Protein AF-A0A256FVV1-F1 (afdb_monomer_lite)

Secondary structure (DSSP, 8-state):
-PPPHHHHHHHHHHHHHHHHHHHHTTS-EES-HHHHTTT----HHHHHHHHHHHHHHHHTTSEEE-TTSEEEE-HHHHHHHTSEETTEEEEEHHHHHHHHHHHHTTTT--HHHHHHHHHHHHHHHHHHHTT-

Radius of gyration: 13.9 Å; chains: 1; bounding box: 30×37×35 Å

Structure (mmCIF, N/CA/C/O backbone):
data_AF-A0A256FVV1-F1
#
_entry.id   AF-A0A256FVV1-F1
#
loop_
_atom_site.group_PDB
_atom_site.id
_atom_site.type_symbol
_atom_site.label_atom_id
_atom_site.label_alt_id
_atom_site.label_comp_id
_atom_site.label_asym_id
_atom_site.label_entity_id
_atom_site.label_seq_id
_atom_site.pdbx_PDB_ins_code
_atom_site.Cartn_x
_atom_site.Cartn_y
_atom_site.Cartn_z
_atom_site.occupancy
_atom_site.B_iso_or_equiv
_atom_site.auth_seq_id
_atom_site.auth_comp_id
_atom_site.auth_asym_id
_atom_site.auth_atom_id
_atom_site.pdbx_PDB_model_num
ATOM 1 N N . MET A 1 1 ? 17.029 12.965 13.359 1.00 49.19 1 MET A N 1
ATOM 2 C CA . MET A 1 1 ? 17.838 12.275 12.329 1.00 49.19 1 MET A CA 1
ATOM 3 C C . MET A 1 1 ? 16.994 12.185 11.069 1.00 49.19 1 MET A C 1
ATOM 5 O O . MET A 1 1 ? 15.791 12.013 11.212 1.00 49.19 1 MET A O 1
ATOM 9 N N . LYS A 1 2 ? 17.574 12.373 9.876 1.00 69.62 2 LYS A N 1
ATOM 10 C CA . LYS A 1 2 ? 16.847 12.127 8.619 1.00 69.62 2 LYS A CA 1
ATOM 11 C C . LYS A 1 2 ? 16.655 10.616 8.457 1.00 69.62 2 LYS A C 1
ATOM 13 O O . LYS A 1 2 ? 17.565 9.863 8.798 1.00 69.62 2 LYS A O 1
ATOM 18 N N . GLU A 1 3 ? 15.475 10.193 8.018 1.00 74.44 3 GLU A N 1
ATOM 19 C CA . GLU A 1 3 ? 15.190 8.780 7.752 1.00 74.44 3 GLU A CA 1
ATOM 20 C C . GLU A 1 3 ? 16.063 8.280 6.582 1.00 74.44 3 GLU A C 1
ATOM 22 O O . GLU A 1 3 ? 16.292 9.053 5.647 1.00 74.44 3 GLU A O 1
ATOM 27 N N . PRO A 1 4 ? 16.598 7.044 6.626 1.00 83.12 4 PRO A N 1
ATOM 28 C CA . PRO A 1 4 ? 17.358 6.487 5.511 1.00 83.12 4 PRO A CA 1
ATOM 29 C C . PRO A 1 4 ? 16.527 6.430 4.222 1.00 83.12 4 PRO A C 1
ATOM 31 O O . PRO A 1 4 ? 15.352 6.068 4.255 1.00 83.12 4 PRO A O 1
ATOM 34 N N . GLN A 1 5 ? 17.148 6.757 3.088 1.00 78.25 5 GLN A N 1
ATOM 35 C CA . GLN A 1 5 ? 16.472 6.887 1.792 1.00 78.25 5 GLN A CA 1
ATOM 36 C C . GLN A 1 5 ? 15.741 5.601 1.365 1.00 78.25 5 GLN A C 1
ATOM 38 O O . GLN A 1 5 ? 14.578 5.654 0.980 1.00 78.25 5 GLN A O 1
ATOM 43 N N . ASN A 1 6 ? 16.364 4.439 1.563 1.00 78.88 6 ASN A N 1
ATOM 44 C CA . ASN A 1 6 ? 15.770 3.134 1.263 1.00 78.88 6 ASN A CA 1
ATOM 45 C C . ASN A 1 6 ? 14.480 2.849 2.060 1.00 78.88 6 ASN A C 1
ATOM 47 O O . ASN A 1 6 ? 13.586 2.155 1.584 1.00 78.88 6 ASN A O 1
ATOM 51 N N . ILE A 1 7 ? 14.361 3.386 3.279 1.00 78.94 7 ILE A N 1
ATOM 52 C CA . ILE A 1 7 ? 13.141 3.260 4.088 1.00 78.94 7 ILE A CA 1
ATOM 53 C C . ILE A 1 7 ? 12.032 4.155 3.530 1.00 78.94 7 ILE A C 1
ATOM 55 O O . ILE A 1 7 ? 10.868 3.755 3.522 1.00 78.94 7 ILE A O 1
ATOM 59 N N . VAL A 1 8 ? 12.385 5.348 3.047 1.00 78.31 8 VAL A N 1
ATOM 60 C CA . VAL A 1 8 ? 11.437 6.267 2.404 1.00 78.31 8 VAL A CA 1
ATOM 61 C C . VAL A 1 8 ? 10.898 5.658 1.110 1.00 78.31 8 VAL A C 1
ATOM 63 O O . VAL A 1 8 ? 9.687 5.662 0.898 1.00 78.31 8 VAL A O 1
ATOM 66 N N . GLU A 1 9 ? 11.768 5.085 0.282 1.00 81.88 9 GLU A N 1
ATOM 67 C CA . GLU A 1 9 ? 11.405 4.415 -0.974 1.00 81.88 9 GLU A CA 1
ATOM 68 C C . GLU A 1 9 ? 10.505 3.203 -0.726 1.00 81.88 9 GLU A C 1
ATOM 70 O O . GLU A 1 9 ? 9.442 3.090 -1.332 1.00 81.88 9 GLU A O 1
ATOM 75 N N . PHE A 1 10 ? 10.845 2.355 0.248 1.00 85.62 10 PHE A N 1
ATOM 76 C CA . PHE A 1 10 ? 9.992 1.235 0.642 1.00 85.62 10 PHE A CA 1
ATOM 77 C C . PHE A 1 10 ? 8.599 1.692 1.102 1.00 85.62 10 PHE A C 1
ATOM 79 O O . PHE A 1 10 ? 7.584 1.170 0.646 1.00 85.62 10 PHE A O 1
ATOM 86 N N . LYS A 1 11 ? 8.517 2.702 1.976 1.00 82.38 11 LYS A N 1
ATOM 87 C CA . LYS A 1 11 ? 7.229 3.254 2.429 1.00 82.38 11 LYS A CA 1
ATOM 88 C C . LYS A 1 11 ? 6.414 3.832 1.272 1.00 82.38 11 LYS A C 1
ATOM 90 O O . LYS A 1 11 ? 5.205 3.632 1.211 1.00 82.38 11 LYS A O 1
ATOM 95 N N . THR A 1 12 ? 7.084 4.522 0.356 1.00 81.88 12 THR A N 1
ATOM 96 C CA . THR A 1 12 ? 6.490 5.076 -0.868 1.00 81.88 12 THR A CA 1
ATOM 97 C C . THR A 1 12 ? 5.884 3.952 -1.712 1.00 81.88 12 THR A C 1
ATOM 99 O O . THR A 1 12 ? 4.717 4.029 -2.097 1.00 81.88 12 THR A O 1
ATOM 102 N N . MET A 1 13 ? 6.634 2.865 -1.909 1.00 87.88 13 MET A N 1
ATOM 103 C CA . MET A 1 13 ? 6.200 1.674 -2.638 1.00 87.88 13 MET A CA 1
ATOM 104 C C . MET A 1 13 ? 4.970 1.019 -1.991 1.00 87.88 13 MET A C 1
ATOM 106 O O . MET A 1 13 ? 3.975 0.763 -2.668 1.00 87.88 13 MET A O 1
ATOM 110 N N . VAL A 1 14 ? 4.985 0.826 -0.666 1.00 89.81 14 VAL A N 1
ATOM 111 C CA . VAL A 1 14 ? 3.830 0.284 0.070 1.00 89.81 14 VAL A CA 1
ATOM 112 C C . VAL A 1 14 ? 2.604 1.181 -0.095 1.00 89.81 14 VAL A C 1
ATOM 114 O O . VAL A 1 14 ? 1.510 0.680 -0.345 1.00 89.81 14 VAL A O 1
ATOM 117 N N . GLY A 1 15 ? 2.774 2.500 0.034 1.00 86.38 15 GLY A N 1
ATOM 118 C CA . GLY A 1 15 ? 1.679 3.454 -0.114 1.00 86.38 15 GLY A CA 1
ATOM 119 C C . GLY A 1 15 ? 1.031 3.392 -1.497 1.00 86.38 15 GLY A C 1
ATOM 120 O O . GLY A 1 15 ? -0.195 3.400 -1.585 1.00 86.38 15 GLY A O 1
ATOM 121 N N . ARG A 1 16 ? 1.836 3.264 -2.563 1.00 87.31 16 ARG A N 1
ATOM 122 C CA . ARG A 1 16 ? 1.338 3.142 -3.941 1.00 87.31 16 ARG A CA 1
ATOM 123 C C . ARG A 1 16 ? 0.573 1.829 -4.132 1.00 87.31 16 ARG A C 1
ATOM 125 O O . ARG A 1 16 ? -0.567 1.861 -4.586 1.00 87.31 16 ARG A O 1
ATOM 132 N N . ILE A 1 17 ? 1.146 0.701 -3.699 1.00 91.44 17 ILE A N 1
ATOM 133 C CA . ILE A 1 17 ? 0.510 -0.623 -3.811 1.00 91.44 17 ILE A CA 1
ATOM 134 C C . ILE A 1 17 ? -0.815 -0.672 -3.042 1.00 91.44 17 ILE A C 1
ATOM 136 O O . ILE A 1 17 ? -1.847 -1.025 -3.609 1.00 91.44 17 ILE A O 1
ATOM 140 N N . LEU A 1 18 ? -0.812 -0.294 -1.760 1.00 92.12 18 LEU A N 1
ATOM 141 C CA . LEU A 1 18 ? -2.019 -0.350 -0.932 1.00 92.12 18 LEU A CA 1
ATOM 142 C C . LEU A 1 18 ? -3.066 0.678 -1.366 1.00 92.12 18 LEU A C 1
ATOM 144 O O . LEU A 1 18 ? -4.251 0.372 -1.314 1.00 92.12 18 LEU A O 1
ATOM 148 N N . GLY A 1 19 ? -2.650 1.868 -1.810 1.00 90.19 19 GLY A N 1
ATOM 149 C CA . GLY A 1 19 ? -3.558 2.883 -2.344 1.00 90.19 19 GLY A CA 1
ATOM 150 C C . GLY A 1 19 ? -4.274 2.416 -3.613 1.00 90.19 19 GLY A C 1
ATOM 151 O O . GLY A 1 19 ? -5.482 2.608 -3.728 1.00 90.19 19 GLY A O 1
ATOM 152 N N . GLN A 1 20 ? -3.557 1.756 -4.529 1.00 91.44 20 GLN A N 1
ATOM 153 C CA . GLN A 1 20 ? -4.143 1.198 -5.752 1.00 91.44 20 GLN A CA 1
ATOM 154 C C . GLN A 1 20 ? -5.063 0.008 -5.456 1.00 91.44 20 GLN A C 1
ATOM 156 O O . GLN A 1 20 ? -6.183 -0.056 -5.957 1.00 91.44 20 GLN A O 1
ATOM 161 N N . LEU A 1 21 ? -4.636 -0.920 -4.595 1.00 93.38 21 LEU A N 1
ATOM 162 C CA . LEU A 1 21 ? -5.485 -2.049 -4.209 1.00 93.38 21 LEU A CA 1
ATOM 163 C C . LEU A 1 21 ? -6.726 -1.592 -3.435 1.00 93.38 21 LEU A C 1
ATOM 165 O O . LEU A 1 21 ? -7.779 -2.203 -3.568 1.00 93.38 21 LEU A O 1
ATOM 169 N N . TYR A 1 22 ? -6.631 -0.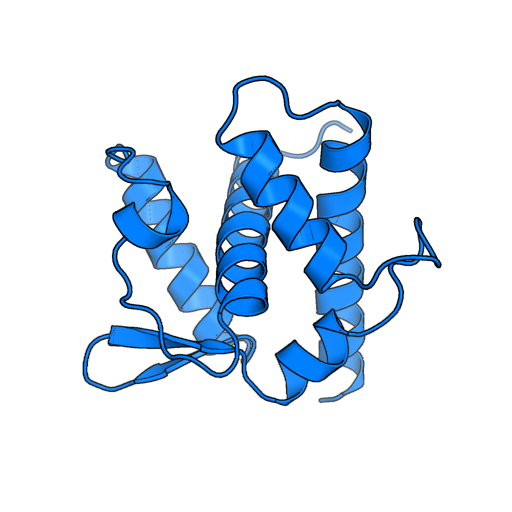508 -2.660 1.00 93.56 22 TYR A N 1
ATOM 170 C CA . TYR A 1 22 ? -7.778 0.093 -1.983 1.00 93.56 22 TYR A CA 1
ATOM 171 C C . TYR A 1 22 ? -8.819 0.630 -2.968 1.00 93.56 22 TYR A C 1
ATOM 173 O O . TYR A 1 22 ? -10.009 0.421 -2.746 1.00 93.56 22 TYR A O 1
ATOM 181 N N . SER A 1 23 ? -8.400 1.301 -4.047 1.00 91.75 23 SER A N 1
ATOM 182 C CA . SER A 1 23 ? -9.349 1.874 -5.010 1.00 91.75 23 SER A CA 1
ATOM 183 C C . SER A 1 23 ? -10.078 0.844 -5.857 1.00 91.75 23 SER A C 1
ATOM 185 O O . SER A 1 23 ? -11.191 1.117 -6.295 1.00 91.75 23 SER A O 1
ATOM 187 N N . GLU A 1 24 ? -9.464 -0.316 -6.083 1.00 91.12 24 GLU A N 1
ATOM 188 C CA . GLU A 1 24 ? -10.065 -1.387 -6.881 1.00 91.12 24 GLU A CA 1
ATOM 189 C C . GLU A 1 24 ? -10.739 -2.458 -6.018 1.00 91.12 24 GLU A C 1
ATOM 191 O O . GLU A 1 24 ? -11.473 -3.285 -6.549 1.00 91.12 24 GLU A O 1
ATOM 196 N N . HIS A 1 25 ? -10.529 -2.475 -4.695 1.00 88.81 25 HIS A N 1
ATOM 197 C CA . HIS A 1 25 ? -11.100 -3.505 -3.825 1.00 88.81 25 HIS A CA 1
ATOM 198 C C . HIS A 1 25 ? -12.631 -3.616 -4.006 1.00 88.81 25 HIS A C 1
ATOM 200 O O . HIS A 1 25 ? -13.326 -2.597 -3.990 1.00 88.81 25 HIS A O 1
ATOM 206 N N . PRO A 1 26 ? -13.195 -4.835 -4.145 1.00 91.19 26 PRO A N 1
ATOM 207 C CA . PRO A 1 26 ? -12.573 -6.149 -3.946 1.00 91.19 26 PRO A CA 1
ATOM 208 C C . PRO A 1 26 ? -11.992 -6.793 -5.215 1.00 91.19 26 PRO A C 1
ATOM 210 O O . PRO A 1 26 ? -11.831 -8.008 -5.252 1.00 91.19 26 PRO A O 1
ATOM 213 N N . ILE A 1 27 ? -11.703 -6.034 -6.265 1.00 90.56 27 ILE A N 1
ATOM 214 C CA . ILE A 1 27 ? -11.192 -6.568 -7.530 1.00 90.56 27 ILE A CA 1
ATOM 215 C C . ILE A 1 27 ? -9.720 -6.982 -7.381 1.00 90.56 27 ILE A C 1
ATOM 217 O O . ILE A 1 27 ? -8.916 -6.301 -6.744 1.00 90.56 27 ILE A O 1
ATOM 221 N N . GLU A 1 28 ? -9.389 -8.126 -7.974 1.00 91.19 28 GLU A N 1
ATOM 222 C CA . GLU A 1 28 ? -8.026 -8.620 -8.148 1.00 91.19 28 GLU A CA 1
ATOM 223 C C . GLU A 1 28 ? -7.307 -7.832 -9.253 1.00 91.19 28 GLU A C 1
ATOM 225 O O . GLU A 1 28 ? -7.820 -7.687 -10.364 1.00 91.19 28 GLU A O 1
ATOM 230 N N . ILE A 1 29 ? -6.109 -7.330 -8.956 1.00 91.19 29 ILE A N 1
ATOM 231 C CA . ILE A 1 29 ? -5.295 -6.533 -9.880 1.00 91.19 29 ILE A CA 1
ATOM 232 C C . ILE A 1 29 ? -4.075 -7.338 -10.312 1.00 91.19 29 ILE A C 1
ATOM 234 O O . ILE A 1 29 ? -3.432 -7.964 -9.475 1.00 91.19 29 ILE A O 1
ATOM 238 N N . ASP A 1 30 ? -3.729 -7.317 -11.598 1.00 90.00 30 ASP A N 1
ATOM 239 C CA . ASP A 1 30 ? -2.506 -7.962 -12.083 1.00 90.00 30 ASP A CA 1
ATOM 240 C C . ASP A 1 30 ? -1.267 -7.373 -11.380 1.00 90.00 30 ASP A C 1
ATOM 242 O O . ASP A 1 30 ? -1.171 -6.156 -11.186 1.00 90.00 30 ASP A O 1
ATOM 246 N N . ARG A 1 31 ? -0.297 -8.218 -11.011 1.00 87.12 31 ARG A N 1
ATOM 247 C CA . ARG A 1 31 ? 1.015 -7.805 -10.475 1.00 87.12 31 ARG A CA 1
ATOM 248 C C . ARG A 1 31 ? 1.911 -7.299 -11.605 1.00 87.12 31 ARG A C 1
ATOM 250 O O . ARG A 1 31 ? 3.058 -7.709 -11.759 1.00 87.12 31 ARG A O 1
ATOM 257 N N . ASP A 1 32 ? 1.380 -6.371 -12.379 1.00 83.94 32 ASP A N 1
ATOM 258 C CA . ASP A 1 32 ? 2.126 -5.580 -13.336 1.00 83.94 32 ASP A CA 1
ATOM 259 C C . ASP A 1 32 ? 2.386 -4.210 -12.715 1.00 83.94 32 ASP A C 1
ATOM 261 O O . ASP A 1 32 ? 1.449 -3.495 -12.350 1.00 83.94 32 ASP A O 1
ATOM 265 N N . ALA A 1 33 ? 3.662 -3.837 -12.620 1.00 76.94 33 ALA A N 1
ATOM 266 C CA . ALA A 1 33 ? 4.087 -2.506 -12.212 1.00 76.94 33 ALA A CA 1
ATOM 267 C C . ALA A 1 33 ? 3.337 -1.415 -13.001 1.00 76.94 33 ALA A C 1
ATOM 269 O O . ALA A 1 33 ? 2.878 -0.438 -12.409 1.00 76.94 33 ALA A O 1
ATOM 270 N N . GLY A 1 34 ? 3.090 -1.616 -14.300 1.00 77.00 34 GLY A N 1
ATOM 271 C CA . GLY A 1 34 ? 2.328 -0.679 -15.127 1.00 77.00 34 GLY A CA 1
ATOM 272 C C . GLY A 1 34 ? 0.951 -0.328 -14.550 1.00 77.00 34 GLY A C 1
ATOM 273 O O . GLY A 1 34 ? 0.515 0.820 -14.664 1.00 77.00 34 GLY A O 1
ATOM 274 N N . THR A 1 35 ? 0.313 -1.263 -13.842 1.00 80.31 35 THR A N 1
ATOM 275 C CA . THR A 1 35 ? -0.984 -1.055 -13.184 1.00 80.31 35 THR A CA 1
ATOM 276 C C . THR A 1 35 ? -0.891 -0.165 -11.943 1.00 80.31 35 THR A C 1
ATOM 278 O O . THR A 1 35 ? -1.827 0.568 -11.632 1.00 80.31 35 THR A O 1
ATOM 281 N N . PHE A 1 36 ? 0.245 -0.181 -11.246 1.00 82.50 36 PHE A N 1
ATOM 282 C CA . PHE A 1 36 ? 0.489 0.617 -10.039 1.00 82.50 36 PHE A CA 1
ATOM 283 C C . PHE A 1 36 ? 1.136 1.975 -10.332 1.00 82.50 36 PHE A C 1
ATOM 285 O O . PHE A 1 36 ? 1.023 2.895 -9.521 1.00 82.50 36 PHE A O 1
ATOM 292 N N . PHE A 1 37 ? 1.802 2.102 -11.482 1.00 78.19 37 PHE A N 1
ATOM 293 C CA . PHE A 1 37 ? 2.585 3.282 -11.857 1.00 78.19 37 PHE A CA 1
ATOM 294 C C . PHE A 1 37 ? 2.115 3.939 -13.160 1.00 78.19 37 PHE A C 1
ATOM 296 O O . PHE A 1 37 ? 2.848 4.707 -13.767 1.00 78.19 37 PHE A O 1
ATOM 303 N N . GLY A 1 38 ? 0.897 3.655 -13.630 1.00 73.88 38 GLY A N 1
ATOM 304 C CA . GLY A 1 3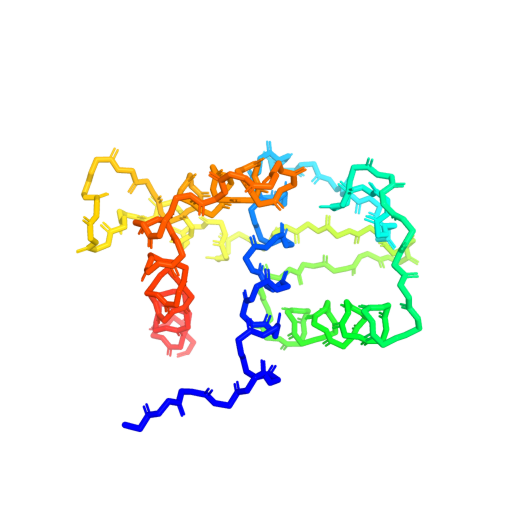8 ? 0.313 4.364 -14.774 1.00 73.88 38 GLY A CA 1
ATOM 305 C C . GLY A 1 38 ? 1.093 4.204 -16.086 1.00 73.88 38 GLY A C 1
ATOM 306 O O . GLY A 1 38 ? 1.137 5.136 -16.889 1.00 73.88 38 GLY A O 1
ATOM 307 N N . ASN A 1 39 ? 1.663 3.020 -16.324 1.00 69.75 39 ASN A N 1
ATOM 308 C CA . ASN A 1 39 ? 2.578 2.701 -17.431 1.00 69.75 39 ASN A CA 1
ATOM 309 C C . ASN A 1 39 ? 3.969 3.363 -17.358 1.00 69.75 39 ASN A C 1
ATOM 311 O O . ASN A 1 39 ? 4.668 3.409 -18.373 1.00 69.75 39 ASN A O 1
ATOM 315 N N . GLU A 1 40 ? 4.395 3.870 -16.197 1.00 72.00 40 GLU A N 1
ATOM 316 C CA . GLU A 1 40 ? 5.812 4.177 -15.974 1.00 72.00 40 GLU A CA 1
ATOM 317 C C . GLU A 1 40 ? 6.655 2.903 -16.142 1.00 72.00 40 GLU A C 1
ATOM 319 O O . GLU A 1 40 ? 6.291 1.820 -15.675 1.00 72.00 40 GLU A O 1
ATOM 324 N N . VAL A 1 41 ? 7.792 3.039 -16.826 1.00 75.06 41 VAL A N 1
ATOM 325 C CA . VAL A 1 41 ? 8.791 1.973 -16.919 1.00 75.06 41 VAL A CA 1
ATOM 326 C C . VAL A 1 41 ? 9.694 2.107 -15.703 1.00 75.06 41 VAL A C 1
ATOM 328 O O . VAL A 1 41 ? 10.486 3.046 -15.641 1.00 75.06 41 VAL A O 1
ATOM 331 N N . LEU A 1 42 ? 9.549 1.184 -14.754 1.00 80.94 42 LEU A N 1
ATOM 332 C CA . LEU A 1 42 ? 10.438 1.098 -13.600 1.00 80.94 42 LEU A CA 1
ATOM 333 C C . LEU A 1 42 ? 11.852 0.730 -14.049 1.00 80.94 42 LEU A C 1
ATOM 335 O O . LEU A 1 42 ? 12.025 -0.102 -14.947 1.00 80.94 42 LEU A O 1
ATOM 339 N N . ASP A 1 43 ? 12.858 1.319 -13.406 1.00 85.75 43 ASP A N 1
ATOM 340 C CA . ASP A 1 43 ? 14.223 0.814 -13.532 1.00 85.75 43 ASP A CA 1
ATOM 341 C C . ASP A 1 43 ? 14.418 -0.504 -12.752 1.00 85.75 43 ASP A C 1
ATOM 343 O O . ASP A 1 43 ? 13.540 -0.953 -12.009 1.00 85.75 43 ASP A O 1
ATOM 347 N N . ASP A 1 44 ? 15.574 -1.154 -12.929 1.00 86.69 44 ASP A N 1
ATOM 348 C CA . ASP A 1 44 ? 15.864 -2.442 -12.282 1.00 86.69 44 ASP A CA 1
ATOM 349 C C . ASP A 1 44 ? 15.761 -2.359 -10.745 1.00 86.69 44 ASP A C 1
ATOM 351 O O . ASP A 1 44 ? 15.287 -3.296 -10.102 1.00 86.69 44 ASP A O 1
ATOM 355 N N . GLN A 1 45 ? 16.164 -1.235 -10.137 1.00 86.81 45 GLN A N 1
ATOM 356 C CA . GLN A 1 45 ? 16.128 -1.066 -8.681 1.00 86.81 45 GLN A CA 1
ATOM 357 C C . GLN A 1 45 ? 14.700 -0.869 -8.177 1.00 86.81 45 GLN A C 1
ATOM 359 O O . GLN A 1 45 ? 14.319 -1.432 -7.149 1.00 86.81 45 GLN A O 1
ATOM 364 N N . GLU A 1 46 ? 13.900 -0.083 -8.891 1.00 85.50 46 GLU A N 1
ATOM 365 C CA . GLU A 1 46 ? 12.492 0.134 -8.580 1.00 85.50 46 GLU A CA 1
ATOM 366 C C . GLU A 1 46 ? 11.668 -1.139 -8.778 1.00 85.50 46 GLU A C 1
ATOM 368 O O . GLU A 1 46 ? 10.796 -1.432 -7.955 1.00 85.50 46 GLU A O 1
ATOM 373 N N . SER A 1 47 ? 11.974 -1.928 -9.812 1.00 88.31 47 SER A N 1
ATOM 374 C CA . SER A 1 47 ? 11.353 -3.233 -10.048 1.00 88.31 47 SER A CA 1
ATOM 375 C C . SER A 1 47 ? 11.686 -4.218 -8.924 1.00 88.31 47 SER A C 1
ATOM 377 O O . SER A 1 47 ? 10.779 -4.824 -8.347 1.00 88.31 47 SER A O 1
ATOM 379 N N . ASP A 1 48 ? 12.961 -4.324 -8.535 1.00 91.31 48 ASP A N 1
ATOM 380 C CA . ASP A 1 48 ? 13.393 -5.157 -7.405 1.00 91.31 48 ASP A CA 1
ATOM 381 C C . ASP A 1 48 ? 12.728 -4.720 -6.089 1.00 91.31 48 ASP A C 1
ATOM 383 O O . ASP A 1 48 ? 12.326 -5.550 -5.258 1.00 91.31 48 ASP A O 1
ATOM 387 N N . LEU A 1 49 ? 12.582 -3.407 -5.889 1.00 90.62 49 LEU A N 1
ATOM 388 C CA . LEU A 1 49 ? 11.900 -2.843 -4.731 1.00 90.62 49 LEU A CA 1
ATOM 389 C C . LEU A 1 49 ? 10.401 -3.156 -4.752 1.00 90.62 49 LEU A C 1
ATOM 391 O O . LEU A 1 49 ? 9.853 -3.520 -3.708 1.00 90.62 49 LEU A O 1
ATOM 395 N N . PHE A 1 50 ? 9.734 -3.042 -5.901 1.00 91.75 50 PHE A N 1
ATOM 396 C CA . PHE A 1 50 ? 8.326 -3.401 -6.065 1.00 91.75 50 PHE A CA 1
ATOM 397 C C . PHE A 1 50 ? 8.107 -4.876 -5.726 1.00 91.75 50 PHE A C 1
ATOM 399 O O . PHE A 1 50 ? 7.292 -5.197 -4.856 1.00 91.75 50 PHE A O 1
ATOM 406 N N . ASP A 1 51 ? 8.904 -5.768 -6.312 1.00 91.88 51 ASP A N 1
ATOM 407 C CA . ASP A 1 51 ? 8.813 -7.207 -6.081 1.00 91.88 51 ASP A CA 1
ATOM 408 C C . ASP A 1 51 ? 9.052 -7.587 -4.618 1.00 91.88 51 ASP A C 1
ATOM 410 O O . ASP A 1 51 ? 8.301 -8.386 -4.034 1.00 91.88 51 ASP A O 1
ATOM 414 N N . SER A 1 52 ? 10.063 -6.975 -4.001 1.00 93.25 52 SER A N 1
ATOM 415 C CA . SER A 1 52 ? 10.374 -7.153 -2.583 1.00 93.25 52 SER A CA 1
ATOM 416 C C . SER A 1 52 ? 9.249 -6.636 -1.688 1.00 93.25 52 SER A C 1
ATOM 418 O O . SER A 1 52 ? 8.909 -7.270 -0.684 1.00 93.25 52 SER A O 1
ATOM 420 N N . THR A 1 53 ? 8.630 -5.515 -2.061 1.00 93.00 53 THR A N 1
ATOM 421 C CA . THR A 1 53 ? 7.534 -4.903 -1.305 1.00 93.00 53 THR A CA 1
ATOM 422 C C . THR A 1 53 ? 6.262 -5.735 -1.397 1.00 93.00 53 THR A C 1
ATOM 424 O O . THR A 1 53 ? 5.652 -6.014 -0.366 1.00 93.00 53 THR A O 1
ATOM 427 N N . VAL A 1 54 ? 5.894 -6.218 -2.587 1.00 93.12 54 VAL A N 1
ATOM 428 C CA . VAL A 1 54 ? 4.774 -7.158 -2.758 1.00 93.12 54 VAL A CA 1
ATOM 429 C C . VAL A 1 54 ? 5.011 -8.416 -1.923 1.00 93.12 54 VAL A C 1
ATOM 431 O O . VAL A 1 54 ? 4.150 -8.809 -1.137 1.00 93.12 54 VAL A O 1
ATOM 434 N N . SER A 1 55 ? 6.209 -9.002 -2.009 1.00 92.88 55 SER A N 1
ATOM 435 C CA . SER A 1 55 ? 6.572 -10.192 -1.229 1.00 92.88 55 SER A CA 1
ATOM 436 C C . SER A 1 55 ? 6.446 -9.962 0.278 1.00 92.88 55 SER A C 1
ATOM 438 O O . SER A 1 55 ? 5.976 -10.840 1.005 1.00 92.88 55 SER A O 1
ATOM 440 N N . TYR A 1 56 ? 6.852 -8.786 0.760 1.00 92.12 56 TYR A N 1
ATOM 441 C CA . TYR A 1 56 ? 6.664 -8.386 2.151 1.00 92.12 56 TYR A CA 1
ATOM 442 C C . TYR A 1 56 ? 5.177 -8.291 2.514 1.00 92.12 56 TYR A C 1
ATOM 444 O O . TYR A 1 56 ? 4.755 -8.908 3.490 1.00 92.12 56 TYR A O 1
ATOM 452 N N . LEU A 1 57 ? 4.373 -7.578 1.719 1.00 92.00 57 LEU A N 1
ATOM 453 C CA . LEU A 1 57 ? 2.950 -7.366 1.995 1.00 92.00 57 LEU A CA 1
ATOM 454 C C . LEU A 1 57 ? 2.155 -8.677 2.003 1.00 92.00 57 LEU A C 1
ATOM 456 O O . LEU A 1 57 ? 1.297 -8.851 2.870 1.00 92.00 57 LEU A O 1
ATOM 460 N N . VAL A 1 58 ? 2.489 -9.619 1.115 1.00 92.50 58 VAL A N 1
ATOM 461 C CA . VAL A 1 58 ? 1.922 -10.977 1.116 1.00 92.50 58 VAL A CA 1
ATOM 462 C C . VAL A 1 58 ? 2.301 -11.718 2.398 1.00 92.50 58 VAL A C 1
ATOM 464 O O . VAL A 1 58 ? 1.433 -12.227 3.105 1.00 92.50 58 VAL A O 1
ATOM 467 N N . ARG A 1 59 ? 3.595 -11.757 2.749 1.00 90.62 59 ARG A N 1
ATOM 468 C CA . ARG A 1 59 ? 4.081 -12.459 3.955 1.00 90.62 59 ARG A CA 1
ATOM 469 C C . ARG A 1 59 ? 3.518 -11.880 5.247 1.00 90.62 59 ARG A C 1
ATOM 471 O O . ARG A 1 59 ? 3.337 -12.614 6.212 1.00 90.62 59 ARG A O 1
ATOM 478 N N . SER A 1 60 ? 3.277 -10.576 5.276 1.00 86.19 60 SER A N 1
ATOM 479 C CA . SER A 1 60 ? 2.686 -9.884 6.417 1.00 86.19 60 SER A CA 1
ATOM 480 C C . SER A 1 60 ? 1.154 -9.933 6.441 1.00 86.19 60 SER A C 1
ATOM 482 O O . SER A 1 60 ? 0.565 -9.415 7.383 1.00 86.19 60 SER A O 1
ATOM 484 N N . GLY A 1 61 ? 0.505 -10.555 5.449 1.00 88.56 61 GLY A N 1
ATOM 485 C CA . GLY A 1 61 ? -0.949 -10.734 5.418 1.00 88.56 61 GLY A CA 1
ATOM 486 C C . GLY A 1 61 ? -1.745 -9.479 5.049 1.00 88.56 61 GLY A C 1
ATOM 487 O O . GLY A 1 61 ? -2.949 -9.435 5.296 1.00 88.56 61 GLY A O 1
ATOM 488 N N . TYR A 1 62 ? -1.104 -8.460 4.463 1.00 88.19 62 TYR A N 1
ATOM 489 C CA . TYR A 1 62 ? -1.806 -7.266 3.974 1.00 88.19 62 TYR A CA 1
ATOM 490 C C . TYR A 1 62 ? -2.537 -7.529 2.658 1.00 88.19 62 TYR A C 1
ATOM 492 O O . TYR A 1 62 ? -3.595 -6.958 2.406 1.00 88.19 62 TYR A O 1
ATOM 500 N N . ILE A 1 63 ? -1.960 -8.378 1.809 1.00 93.69 63 ILE A N 1
ATOM 501 C CA . ILE A 1 63 ? -2.506 -8.693 0.491 1.00 93.69 63 ILE A CA 1
ATOM 502 C C . ILE A 1 63 ? -2.457 -10.200 0.249 1.00 93.69 63 ILE A C 1
ATOM 504 O O . ILE A 1 63 ? -1.533 -10.883 0.694 1.00 93.69 63 ILE A O 1
ATOM 508 N N . HIS A 1 64 ? -3.447 -10.717 -0.466 1.00 93.06 64 HIS A N 1
ATOM 509 C CA . HIS A 1 64 ? -3.393 -12.039 -1.063 1.00 93.06 64 HIS A CA 1
ATOM 510 C C . HIS A 1 64 ? -2.764 -11.945 -2.447 1.00 93.06 64 HIS A C 1
ATOM 512 O O . HIS A 1 64 ? -2.992 -10.981 -3.177 1.00 93.06 64 HIS A O 1
ATOM 518 N N . GLN A 1 65 ? -1.970 -12.960 -2.780 1.00 91.94 65 GLN A N 1
ATOM 519 C CA . GLN A 1 65 ? -1.534 -13.213 -4.141 1.00 91.94 65 GLN A CA 1
ATOM 520 C C . GLN A 1 65 ? -2.106 -14.555 -4.581 1.00 91.94 65 GLN A C 1
ATOM 522 O O . GLN A 1 65 ? -1.926 -15.566 -3.892 1.00 91.94 65 GLN A O 1
ATOM 527 N N . ASP A 1 66 ? -2.795 -14.559 -5.713 1.00 88.25 66 ASP A N 1
ATOM 528 C CA . ASP A 1 66 ? -3.363 -15.764 -6.295 1.00 88.25 66 ASP A CA 1
ATOM 529 C C . ASP A 1 66 ? -2.301 -16.561 -7.098 1.00 88.25 66 ASP A C 1
ATOM 531 O O . ASP A 1 66 ? -1.105 -16.247 -7.115 1.00 88.25 66 ASP A O 1
ATOM 535 N N . LYS A 1 67 ? -2.720 -17.644 -7.766 1.00 80.38 67 LYS A 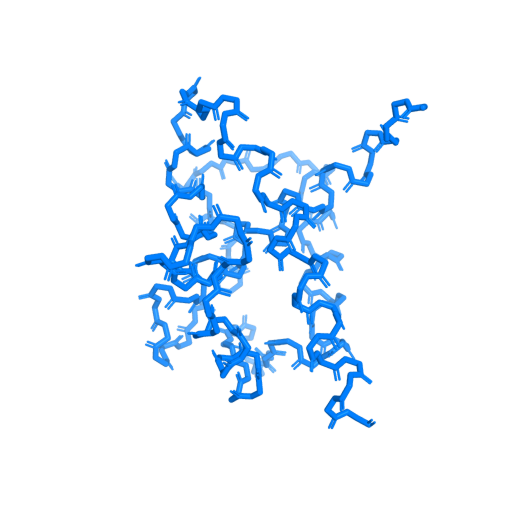N 1
ATOM 536 C CA . LYS A 1 67 ? -1.807 -18.489 -8.557 1.00 80.38 67 LYS A CA 1
ATOM 537 C C . LYS A 1 67 ? -1.388 -17.861 -9.886 1.00 80.38 67 LYS A C 1
ATOM 539 O O . LYS A 1 67 ? -0.399 -18.317 -10.459 1.00 80.38 67 LYS A O 1
ATOM 544 N N . GLN A 1 68 ? -2.136 -16.885 -10.386 1.00 85.69 68 GLN A N 1
ATOM 545 C CA . GLN A 1 68 ? -1.860 -16.180 -11.634 1.00 85.69 68 GLN A CA 1
ATOM 546 C C . GLN A 1 68 ? -1.167 -14.829 -11.400 1.00 85.69 68 GLN A C 1
ATOM 548 O O . GLN A 1 68 ? -1.027 -14.064 -12.344 1.00 85.69 68 GLN A O 1
ATOM 553 N N . PHE A 1 69 ? -0.657 -14.592 -10.185 1.00 85.62 69 PHE A N 1
ATOM 554 C CA . PHE A 1 69 ? 0.004 -13.358 -9.752 1.00 85.62 69 PHE A CA 1
ATOM 555 C C . PHE A 1 69 ? -0.922 -12.143 -9.615 1.00 85.62 69 PHE A C 1
ATOM 557 O O . PHE A 1 69 ? -0.424 -11.035 -9.489 1.00 85.62 69 PHE A O 1
ATOM 564 N N . TYR A 1 70 ? -2.236 -12.315 -9.534 1.00 92.12 70 TYR A N 1
ATOM 565 C CA . TYR A 1 70 ? -3.132 -11.236 -9.138 1.00 92.12 70 TYR A CA 1
ATOM 566 C C . TYR A 1 70 ? -3.005 -10.923 -7.647 1.00 92.12 70 TYR A C 1
ATOM 568 O O . TYR A 1 70 ? -2.777 -11.808 -6.819 1.00 92.12 70 TYR A O 1
ATOM 576 N N . LEU A 1 71 ? -3.164 -9.646 -7.313 1.00 95.12 71 LEU A N 1
ATOM 577 C CA . LEU A 1 71 ? -3.077 -9.084 -5.975 1.00 95.12 71 LEU A CA 1
ATOM 578 C C . LEU A 1 71 ? -4.434 -8.542 -5.531 1.00 95.12 71 LEU A C 1
ATOM 580 O O . LEU A 1 71 ? -5.135 -7.877 -6.291 1.00 95.12 71 LEU A O 1
ATOM 584 N N . GLN A 1 72 ? -4.766 -8.763 -4.264 1.00 94.88 72 GLN A N 1
ATOM 585 C CA . GLN A 1 72 ? -5.981 -8.251 -3.632 1.00 94.88 72 GLN A CA 1
ATOM 586 C C . GLN A 1 72 ? -5.695 -7.912 -2.166 1.00 94.88 72 GLN A C 1
ATOM 588 O O . GLN A 1 72 ? -4.902 -8.595 -1.521 1.00 94.88 72 GLN A O 1
ATOM 593 N N . LEU A 1 73 ? -6.344 -6.886 -1.605 1.00 94.44 73 LEU A N 1
ATOM 594 C CA . LEU A 1 73 ? -6.323 -6.679 -0.149 1.00 94.44 73 LEU A CA 1
ATOM 595 C C . LEU A 1 73 ? -6.953 -7.872 0.576 1.00 94.44 73 LEU A C 1
ATOM 597 O O . LEU A 1 73 ? -7.970 -8.402 0.132 1.00 94.44 73 LEU A O 1
ATOM 601 N N . THR A 1 74 ? -6.388 -8.240 1.725 1.00 91.44 74 THR A N 1
ATOM 602 C CA . THR A 1 74 ? -7.078 -9.132 2.665 1.00 91.44 74 THR A CA 1
ATOM 603 C C . THR A 1 74 ? -8.219 -8.390 3.363 1.00 91.44 74 THR A C 1
ATOM 605 O O . THR A 1 74 ? -8.168 -7.165 3.504 1.00 91.44 74 THR A O 1
ATOM 608 N N . ASP A 1 75 ? -9.216 -9.120 3.868 1.00 89.94 75 ASP A N 1
ATOM 609 C CA . ASP A 1 75 ? -10.324 -8.527 4.636 1.00 89.94 75 ASP A CA 1
ATOM 610 C C . ASP A 1 75 ? -9.804 -7.718 5.836 1.00 89.94 75 ASP A C 1
ATOM 612 O O . ASP A 1 75 ? -10.237 -6.594 6.088 1.00 89.94 75 ASP A O 1
ATOM 616 N N . THR A 1 76 ? -8.794 -8.244 6.537 1.00 85.50 76 THR A N 1
ATOM 617 C CA . THR A 1 76 ? -8.158 -7.558 7.668 1.00 85.50 76 THR A CA 1
ATOM 618 C C . THR A 1 76 ? -7.474 -6.262 7.239 1.00 85.50 76 THR A C 1
ATOM 620 O O . THR A 1 76 ? -7.605 -5.239 7.913 1.00 85.50 76 THR A O 1
ATOM 623 N N . ALA A 1 77 ? -6.745 -6.268 6.121 1.00 88.19 77 ALA A N 1
ATOM 624 C CA . ALA A 1 77 ? -6.112 -5.056 5.616 1.00 88.19 77 ALA A CA 1
ATOM 625 C C . ALA A 1 77 ? -7.149 -4.025 5.167 1.00 88.19 77 ALA A C 1
ATOM 627 O O . ALA A 1 77 ? -6.988 -2.840 5.458 1.00 88.19 77 ALA A O 1
ATOM 628 N N . TRP A 1 78 ? -8.229 -4.468 4.520 1.00 91.56 78 TRP A N 1
ATOM 629 C CA . TRP A 1 78 ? -9.345 -3.610 4.140 1.00 91.56 78 TRP A CA 1
ATOM 630 C C . TRP A 1 78 ? -9.966 -2.915 5.355 1.00 91.56 78 TRP A C 1
ATOM 632 O O . TRP A 1 78 ? -10.051 -1.688 5.377 1.00 91.56 78 TRP A O 1
ATOM 642 N N . GLU A 1 79 ? -10.310 -3.659 6.409 1.00 89.88 79 GLU A N 1
ATOM 643 C CA . GLU A 1 79 ? -10.858 -3.089 7.646 1.00 89.88 79 GLU A CA 1
ATOM 644 C C . GLU A 1 79 ? -9.928 -2.049 8.278 1.00 89.88 79 GLU A C 1
ATOM 646 O O . GLU A 1 79 ? -10.377 -1.022 8.789 1.00 89.88 79 GLU A O 1
ATOM 651 N N . VAL A 1 80 ? -8.617 -2.293 8.245 1.00 86.31 80 VAL A N 1
ATOM 652 C CA . VAL A 1 80 ? -7.628 -1.337 8.747 1.00 86.31 80 VAL A CA 1
ATOM 653 C C . VAL A 1 80 ? -7.569 -0.085 7.880 1.00 86.31 80 VAL A C 1
ATOM 655 O O . VAL A 1 80 ? -7.537 1.017 8.424 1.00 86.31 80 VAL A O 1
ATOM 658 N N . LEU A 1 81 ? -7.586 -0.231 6.556 1.00 89.50 81 LEU A N 1
ATOM 659 C CA . LEU A 1 81 ? -7.575 0.897 5.626 1.00 89.50 81 LEU A CA 1
ATOM 660 C C . LEU A 1 81 ? -8.843 1.751 5.731 1.00 89.50 81 LEU A C 1
ATOM 662 O O . LEU A 1 81 ? -8.770 2.952 5.495 1.00 89.50 81 LEU A O 1
ATOM 666 N N . GLN A 1 82 ? -9.969 1.174 6.153 1.00 90.62 82 GLN A N 1
ATOM 667 C CA . GLN A 1 82 ? -11.215 1.897 6.430 1.00 90.62 82 GLN A CA 1
ATOM 668 C C . GLN A 1 82 ? -11.182 2.724 7.728 1.00 90.62 82 GLN A C 1
ATOM 670 O O . GLN A 1 82 ? -12.049 3.575 7.935 1.00 90.62 82 GLN A O 1
ATOM 675 N N . LYS A 1 83 ? -10.199 2.521 8.617 1.00 86.94 83 LYS A N 1
ATOM 676 C CA . LYS A 1 83 ? -10.098 3.308 9.856 1.00 86.94 83 LYS A CA 1
ATOM 677 C C . LYS A 1 83 ? -9.781 4.775 9.542 1.00 86.94 83 LYS A C 1
ATOM 679 O O . LYS A 1 83 ? -9.054 5.034 8.581 1.00 86.94 83 LYS A O 1
ATOM 684 N N . PRO A 1 84 ? -10.264 5.732 10.358 1.00 84.69 84 PRO A N 1
ATOM 685 C CA . PRO A 1 84 ? -9.918 7.139 10.198 1.00 84.69 84 PRO A CA 1
ATOM 686 C C . PRO A 1 84 ? -8.404 7.344 10.223 1.00 84.69 84 PRO A C 1
ATOM 688 O O . PRO A 1 84 ? -7.694 6.740 11.036 1.00 84.69 84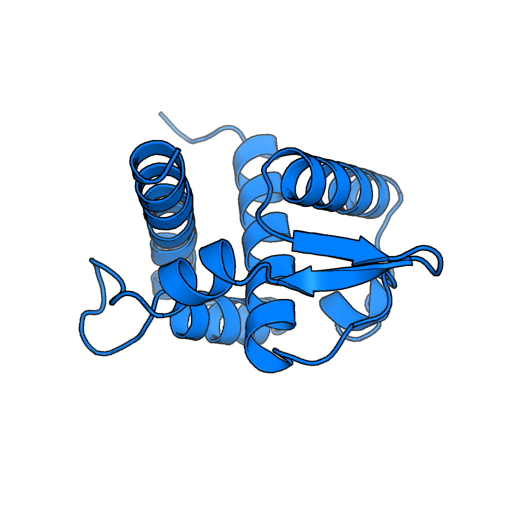 PRO A O 1
ATOM 691 N N . ASN A 1 85 ? -7.906 8.209 9.346 1.00 79.56 85 ASN A N 1
ATOM 692 C CA . ASN A 1 85 ? -6.525 8.641 9.395 1.00 79.56 85 ASN A CA 1
ATOM 693 C C . ASN A 1 85 ? -6.328 9.510 10.651 1.00 79.56 85 ASN A C 1
ATOM 695 O O . ASN A 1 85 ? -6.969 10.551 10.759 1.00 79.56 85 ASN A O 1
ATOM 699 N N . PRO A 1 86 ? -5.406 9.159 11.566 1.00 70.25 86 PRO A N 1
ATOM 700 C CA . PRO A 1 86 ? -5.204 9.886 12.825 1.00 70.25 86 PRO A CA 1
ATOM 701 C C . PRO A 1 86 ? -4.714 11.339 12.664 1.00 70.25 86 PRO A C 1
ATOM 703 O O . PRO A 1 86 ? -4.562 12.047 13.657 1.00 70.25 86 PRO A O 1
ATOM 706 N N . LEU A 1 87 ? -4.400 11.776 11.442 1.00 68.44 87 LEU A N 1
ATOM 707 C CA . LEU A 1 87 ? -4.049 13.161 11.113 1.00 68.44 87 LEU A CA 1
ATOM 708 C C . LEU A 1 87 ? -5.125 13.876 10.286 1.00 68.44 87 LEU A C 1
ATOM 710 O O . LEU A 1 87 ? -5.056 15.093 10.113 1.00 68.44 87 LEU A O 1
ATOM 714 N N . GLN A 1 88 ? -6.088 13.128 9.750 1.00 69.06 88 GLN A N 1
ATOM 715 C CA . GLN A 1 88 ? -7.189 13.620 8.934 1.00 69.06 88 GLN A CA 1
ATOM 716 C C . GLN A 1 88 ? -8.431 12.784 9.239 1.00 69.06 88 GLN A C 1
ATOM 718 O O . GLN A 1 88 ? -8.812 11.918 8.457 1.00 69.06 88 GLN A O 1
ATOM 723 N N . ASP A 1 89 ? -9.082 13.072 10.366 1.00 69.62 89 ASP A N 1
ATOM 724 C CA . ASP A 1 89 ? -10.234 12.298 10.859 1.00 69.62 89 ASP A CA 1
ATOM 725 C C . ASP A 1 89 ? -11.420 12.244 9.874 1.00 69.62 89 ASP A C 1
ATOM 727 O O . ASP A 1 89 ? -12.339 11.445 10.037 1.00 69.62 89 ASP A O 1
ATOM 731 N N . THR A 1 90 ? -11.414 13.094 8.844 1.00 80.00 90 THR A N 1
ATOM 732 C CA . THR A 1 90 ? -12.425 13.127 7.781 1.00 80.00 90 THR A CA 1
ATOM 733 C C . THR A 1 90 ? -12.220 12.083 6.688 1.00 80.00 90 THR A C 1
ATOM 735 O O . THR A 1 90 ? -13.112 11.934 5.858 1.00 80.00 90 THR A O 1
ATOM 738 N N . LYS A 1 91 ? -11.055 11.427 6.627 1.00 84.06 91 LYS A N 1
ATOM 739 C CA . LYS A 1 91 ? -10.720 10.433 5.599 1.00 84.06 91 LYS A CA 1
ATOM 740 C C . LYS A 1 91 ? -10.223 9.149 6.232 1.00 84.06 91 LYS A C 1
ATOM 742 O O . LYS A 1 91 ? -9.588 9.163 7.287 1.00 84.06 91 LYS A O 1
ATOM 747 N N . SER A 1 92 ? -10.468 8.036 5.561 1.00 90.25 92 SER A N 1
ATOM 748 C CA . SER A 1 92 ? -9.860 6.769 5.928 1.00 90.25 92 SER A CA 1
ATOM 749 C C . SER A 1 92 ? -8.358 6.757 5.599 1.00 90.25 92 SER A C 1
ATOM 751 O O . SER A 1 92 ? -7.840 7.568 4.815 1.00 90.25 92 SER A O 1
ATOM 753 N N . ILE A 1 93 ? -7.624 5.829 6.212 1.00 87.44 93 ILE A N 1
ATOM 754 C CA . ILE A 1 93 ? -6.214 5.579 5.892 1.00 87.44 93 ILE A CA 1
ATOM 755 C C . ILE A 1 93 ? -6.070 5.235 4.400 1.00 87.44 93 ILE A C 1
ATOM 757 O O . ILE A 1 93 ? -5.190 5.777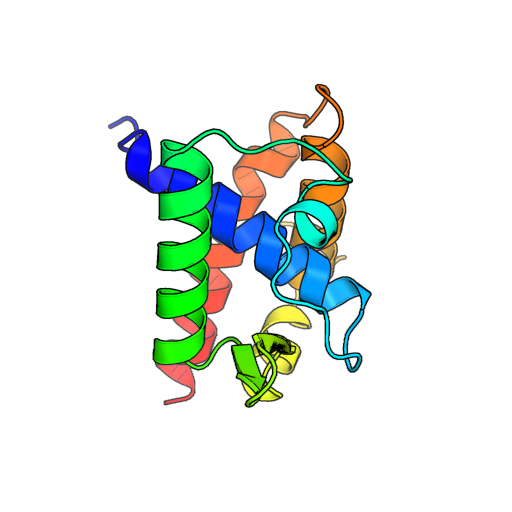 3.732 1.00 87.44 93 ILE A O 1
ATOM 761 N N . GLY A 1 94 ? -6.950 4.383 3.870 1.00 89.50 94 GLY A N 1
ATOM 762 C CA . GLY A 1 94 ? -6.959 3.966 2.468 1.00 89.50 94 GLY A CA 1
ATOM 763 C C . GLY A 1 94 ? -7.230 5.111 1.501 1.00 89.50 94 GLY A C 1
ATOM 764 O O . GLY A 1 94 ? -6.484 5.271 0.538 1.00 89.50 94 GLY A O 1
ATOM 765 N N . GLU A 1 95 ? -8.208 5.972 1.798 1.00 89.69 95 GLU A N 1
ATOM 766 C CA . GLU A 1 95 ? -8.484 7.173 0.993 1.00 89.69 95 GLU A CA 1
ATOM 767 C C . GLU A 1 95 ? -7.265 8.098 0.938 1.00 89.69 95 GLU A C 1
ATOM 769 O O . GLU A 1 95 ? -6.911 8.601 -0.127 1.00 89.69 95 GLU A O 1
ATOM 774 N N . THR A 1 96 ? -6.572 8.269 2.069 1.00 86.19 96 THR A N 1
ATOM 775 C CA . THR A 1 96 ? -5.345 9.076 2.122 1.00 86.19 96 THR A CA 1
ATOM 776 C C . THR A 1 96 ? -4.246 8.480 1.237 1.00 86.19 96 THR A C 1
ATOM 778 O O . THR A 1 96 ? -3.572 9.212 0.513 1.00 86.19 96 THR A O 1
ATOM 781 N N . LEU A 1 97 ? -4.047 7.158 1.288 1.00 86.62 97 LEU A N 1
ATOM 782 C CA . LEU A 1 97 ? -3.034 6.475 0.478 1.00 86.62 97 LEU A CA 1
ATOM 783 C C . LEU A 1 97 ? -3.364 6.530 -1.016 1.00 86.62 97 LEU A C 1
ATOM 785 O O . LEU A 1 97 ? -2.472 6.775 -1.825 1.00 86.62 97 LEU A O 1
ATOM 789 N N . TYR A 1 98 ? -4.634 6.346 -1.376 1.00 88.12 98 TYR A N 1
ATOM 790 C CA . TYR A 1 98 ? -5.108 6.451 -2.753 1.00 88.12 98 TYR A CA 1
ATOM 791 C C . TYR A 1 98 ? -4.887 7.854 -3.332 1.00 88.12 98 TYR A C 1
ATOM 793 O O . TYR A 1 98 ? -4.317 8.004 -4.413 1.00 88.12 98 TYR A O 1
ATOM 801 N N . GLU A 1 99 ? -5.293 8.896 -2.606 1.00 85.19 99 GLU A N 1
ATOM 802 C CA . GLU A 1 99 ? -5.079 10.278 -3.040 1.00 85.19 99 GLU A CA 1
ATOM 803 C C . GLU A 1 99 ? -3.595 10.607 -3.165 1.00 85.19 99 GLU A C 1
ATOM 805 O O . GLU A 1 99 ? -3.173 11.194 -4.161 1.00 85.19 99 GLU A O 1
ATOM 810 N N . TRP A 1 100 ? -2.793 10.178 -2.191 1.00 80.50 100 TRP A N 1
ATOM 811 C CA . TRP A 1 100 ? -1.350 10.354 -2.247 1.00 80.50 100 TRP A CA 1
ATOM 812 C C . TRP A 1 100 ? -0.726 9.670 -3.466 1.00 80.50 100 TRP A C 1
ATOM 814 O O . TRP A 1 100 ? 0.113 10.269 -4.139 1.00 80.50 100 TRP A O 1
ATOM 824 N N . MET A 1 101 ? -1.130 8.434 -3.764 1.00 82.06 101 MET A N 1
ATOM 825 C CA . MET A 1 101 ? -0.650 7.691 -4.928 1.00 82.06 101 MET A CA 1
ATOM 826 C C . MET A 1 101 ? -0.942 8.466 -6.219 1.00 82.06 101 MET A C 1
ATOM 828 O O . MET A 1 101 ? -0.022 8.699 -7.006 1.00 82.06 101 MET A O 1
ATOM 832 N N . LYS A 1 102 ? -2.167 8.984 -6.378 1.00 78.38 102 LYS A N 1
ATOM 833 C CA . LYS A 1 102 ? -2.549 9.813 -7.534 1.00 78.38 102 LYS A CA 1
ATOM 834 C C . LYS A 1 102 ? -1.749 11.102 -7.638 1.00 78.38 102 LYS A C 1
ATOM 836 O O . LYS A 1 102 ? -1.382 11.505 -8.738 1.00 78.38 102 LYS A O 1
ATOM 841 N N . GLU A 1 103 ? -1.477 11.745 -6.507 1.00 72.00 103 GLU A N 1
ATOM 842 C CA . GLU A 1 103 ? -0.667 12.961 -6.470 1.00 72.00 103 GLU A CA 1
ATOM 843 C C . GLU A 1 103 ? 0.824 12.706 -6.685 1.00 72.00 103 GLU A C 1
ATOM 845 O O . GLU A 1 103 ? 1.520 13.643 -7.043 1.00 72.00 103 GLU A O 1
ATOM 850 N N . THR A 1 104 ? 1.326 11.487 -6.467 1.00 62.78 104 THR A N 1
ATOM 851 C CA . THR A 1 104 ? 2.752 11.142 -6.625 1.00 62.78 104 THR A CA 1
ATOM 852 C C . THR A 1 104 ? 3.079 10.635 -8.032 1.00 62.78 104 THR A C 1
ATOM 854 O O . THR A 1 104 ? 4.246 10.617 -8.398 1.00 62.78 104 THR A O 1
ATOM 857 N N . GLY A 1 105 ? 2.081 10.231 -8.826 1.00 5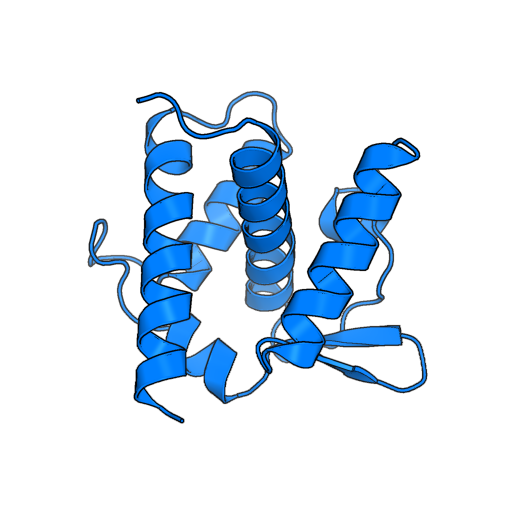6.00 105 GLY A N 1
ATOM 858 C CA . GLY A 1 105 ? 2.228 10.028 -10.280 1.00 56.00 105 GLY A CA 1
ATOM 859 C C . GLY A 1 105 ? 2.162 11.335 -11.088 1.00 56.00 105 GLY A C 1
ATOM 860 O O . GLY A 1 105 ? 2.350 11.350 -12.298 1.00 56.00 105 GLY A O 1
ATOM 861 N N . GLN A 1 106 ? 1.878 12.455 -10.423 1.00 51.50 106 GLN A N 1
ATOM 862 C CA . GLN A 1 106 ? 2.022 13.804 -10.959 1.00 51.50 106 GLN A CA 1
ATOM 863 C C . GLN A 1 106 ? 3.176 14.436 -10.167 1.00 51.50 106 GLN A C 1
ATOM 865 O O . GLN A 1 106 ? 3.248 14.249 -8.962 1.00 51.50 106 GLN A O 1
ATOM 870 N N . ASP A 1 107 ? 4.097 15.191 -10.763 1.00 47.75 107 ASP A N 1
ATOM 871 C CA . ASP A 1 107 ? 5.268 15.783 -10.064 1.00 47.75 107 ASP A CA 1
ATOM 872 C C . ASP A 1 107 ? 4.921 16.806 -8.944 1.00 47.75 107 ASP A C 1
ATOM 874 O O . ASP A 1 107 ? 5.739 17.613 -8.505 1.00 47.75 107 ASP A O 1
ATOM 878 N N . THR A 1 108 ? 3.674 16.816 -8.470 1.00 45.09 108 THR A N 1
ATOM 879 C CA . THR A 1 108 ? 3.068 17.827 -7.603 1.00 45.09 108 THR A CA 1
ATOM 880 C C . THR A 1 108 ? 2.556 17.247 -6.282 1.00 45.09 108 THR A C 1
ATOM 882 O O . THR A 1 108 ? 1.634 17.811 -5.695 1.00 45.09 108 THR A O 1
ATOM 885 N N . ALA A 1 109 ? 3.128 16.149 -5.777 1.00 49.31 109 ALA A N 1
ATOM 886 C CA . ALA A 1 109 ? 2.811 15.666 -4.432 1.00 49.31 109 ALA A CA 1
ATOM 887 C C . ALA A 1 109 ? 3.186 16.741 -3.399 1.00 49.31 109 ALA A C 1
ATOM 889 O O . ALA A 1 109 ? 4.361 16.915 -3.055 1.00 49.31 109 ALA A O 1
ATOM 890 N N . LYS A 1 110 ? 2.182 17.485 -2.923 1.00 50.84 110 LYS A N 1
ATOM 891 C CA . LYS A 1 110 ? 2.358 18.559 -1.941 1.00 50.84 110 LYS A CA 1
ATOM 892 C C . LYS A 1 110 ? 2.954 17.959 -0.669 1.00 50.84 110 LYS A C 1
ATOM 894 O O . LYS A 1 110 ? 2.491 16.921 -0.196 1.00 50.84 110 LYS A O 1
ATOM 899 N N . ASP A 1 111 ? 3.939 18.636 -0.078 1.00 56.47 111 ASP A N 1
ATOM 900 C CA . ASP A 1 111 ? 4.663 18.192 1.129 1.00 56.47 111 ASP A CA 1
ATOM 901 C C . ASP A 1 111 ? 3.740 17.752 2.283 1.00 56.47 111 ASP A C 1
ATOM 903 O O . ASP A 1 111 ? 4.100 16.891 3.088 1.00 56.47 111 ASP A O 1
ATOM 907 N N . GLY A 1 112 ? 2.514 18.288 2.321 1.00 52.91 112 GLY A N 1
ATOM 908 C CA . GLY A 1 112 ? 1.457 17.868 3.236 1.00 52.91 112 GLY A CA 1
ATOM 909 C C . GLY A 1 112 ? 1.139 16.374 3.155 1.00 52.91 112 GLY A C 1
ATOM 910 O O . GLY A 1 112 ? 1.132 15.721 4.192 1.00 52.91 112 GLY A O 1
ATOM 911 N N . ILE A 1 113 ? 0.950 15.799 1.963 1.00 58.06 113 ILE A N 1
ATOM 912 C CA . ILE A 1 113 ? 0.543 14.390 1.842 1.00 58.06 113 ILE A CA 1
ATOM 913 C C . ILE A 1 113 ? 1.723 13.435 2.063 1.00 58.06 113 ILE A C 1
ATOM 915 O O . ILE A 1 113 ? 1.566 12.401 2.713 1.00 58.06 113 ILE A O 1
ATOM 919 N N . LYS A 1 114 ? 2.943 13.821 1.660 1.00 60.53 114 LYS A N 1
ATOM 920 C CA . LYS A 1 114 ? 4.166 13.047 1.961 1.00 60.53 114 LYS A CA 1
ATOM 921 C C . LYS A 1 114 ? 4.368 12.827 3.465 1.00 60.53 114 LYS A C 1
ATOM 923 O O . LYS A 1 114 ? 4.892 11.792 3.865 1.00 60.53 114 LYS A O 1
ATOM 928 N N . SER A 1 115 ? 3.921 13.766 4.303 1.00 63.62 115 SER A N 1
ATOM 929 C CA . SER A 1 115 ? 3.981 13.629 5.765 1.00 63.62 115 SER A CA 1
ATOM 930 C C . SER A 1 115 ? 2.949 12.644 6.342 1.00 63.62 115 SER A C 1
ATOM 932 O O . SER A 1 115 ? 3.165 12.096 7.423 1.00 63.62 115 SER A O 1
ATOM 934 N N . LEU A 1 116 ? 1.858 12.375 5.614 1.00 63.97 116 LEU A N 1
ATOM 935 C CA . LEU A 1 116 ? 0.765 11.502 6.053 1.00 63.97 116 LEU A CA 1
ATOM 936 C C . LEU A 1 116 ? 1.051 10.025 5.778 1.00 63.97 116 LEU A C 1
ATOM 938 O O . LEU A 1 116 ? 0.630 9.173 6.557 1.00 63.97 116 LEU A O 1
ATOM 942 N N . VAL A 1 117 ? 1.804 9.711 4.721 1.00 65.88 117 VAL A N 1
ATOM 943 C CA . VAL A 1 117 ? 2.109 8.325 4.321 1.00 65.88 117 VAL A CA 1
ATOM 944 C C . VAL A 1 117 ? 2.825 7.535 5.418 1.00 65.88 117 VAL A C 1
ATOM 946 O O . VAL A 1 117 ? 2.336 6.466 5.780 1.00 65.88 117 VAL A O 1
ATOM 949 N N . PRO A 1 118 ? 3.915 8.026 6.043 1.00 66.75 118 PRO A N 1
ATOM 950 C CA . PRO A 1 118 ? 4.563 7.295 7.130 1.00 66.75 118 PRO A CA 1
ATOM 951 C C . PRO A 1 118 ? 3.621 7.019 8.307 1.00 66.75 118 PRO A C 1
ATOM 953 O O . PRO A 1 118 ? 3.776 6.010 8.995 1.00 66.75 118 PRO A O 1
ATOM 956 N N . VAL A 1 119 ? 2.641 7.896 8.540 1.00 67.12 119 VAL A N 1
ATOM 957 C CA . VAL A 1 119 ? 1.675 7.765 9.635 1.00 67.12 119 VAL A CA 1
ATOM 958 C C . VAL A 1 119 ? 0.568 6.780 9.286 1.00 67.12 119 VAL A C 1
ATOM 960 O O . VAL A 1 119 ? 0.291 5.905 10.101 1.00 67.12 119 VAL A O 1
ATOM 963 N N . ALA A 1 120 ? 0.018 6.846 8.073 1.00 66.44 120 ALA A N 1
ATOM 964 C CA . ALA A 1 120 ? -0.891 5.843 7.525 1.00 66.44 120 ALA A CA 1
ATOM 965 C C . ALA A 1 120 ? -0.271 4.437 7.605 1.00 66.44 120 ALA A C 1
ATOM 967 O O . ALA A 1 120 ? -0.892 3.512 8.122 1.00 66.44 120 ALA A O 1
ATOM 968 N N . LEU A 1 121 ? 0.998 4.300 7.212 1.00 67.19 121 LEU A N 1
ATOM 969 C CA . LEU A 1 121 ? 1.750 3.043 7.281 1.00 67.19 121 LEU A CA 1
ATOM 970 C C . LEU A 1 121 ? 2.035 2.590 8.718 1.00 67.19 121 LEU A C 1
ATOM 972 O O . LEU A 1 121 ? 1.954 1.403 9.026 1.00 67.19 121 LEU A O 1
ATOM 976 N N . THR A 1 122 ? 2.332 3.524 9.624 1.00 69.12 122 THR A N 1
ATOM 977 C CA . THR A 1 122 ? 2.509 3.207 11.050 1.00 69.12 122 THR A CA 1
ATOM 978 C C . THR A 1 122 ? 1.192 2.762 11.688 1.00 69.12 122 THR A C 1
ATOM 980 O O . THR A 1 122 ? 1.185 1.850 12.514 1.00 69.12 122 THR A O 1
ATOM 983 N N . ALA A 1 123 ? 0.076 3.394 11.322 1.00 65.75 123 ALA A N 1
ATOM 984 C CA . ALA A 1 123 ? -1.257 3.026 11.780 1.00 65.75 123 ALA A CA 1
ATOM 985 C C . ALA A 1 123 ? -1.666 1.650 11.239 1.00 65.75 123 ALA A C 1
ATOM 987 O O . ALA A 1 123 ? -2.140 0.828 12.020 1.00 65.75 123 ALA A O 1
ATOM 988 N N . LEU A 1 124 ? -1.382 1.366 9.963 1.00 65.06 124 LEU A N 1
ATOM 989 C CA . LEU A 1 124 ? -1.509 0.039 9.354 1.00 65.06 124 LEU A CA 1
ATOM 990 C C . LEU A 1 124 ? -0.741 -1.021 10.149 1.00 65.06 124 LEU A C 1
ATOM 992 O O . LEU A 1 124 ? -1.333 -1.984 10.631 1.00 65.06 124 LEU A O 1
ATOM 996 N N . TYR A 1 125 ? 0.554 -0.794 10.377 1.00 66.25 125 TYR A N 1
ATOM 997 C CA . TYR A 1 125 ? 1.406 -1.709 11.137 1.00 66.25 125 TYR A CA 1
ATOM 998 C C . TYR A 1 125 ? 0.877 -1.971 12.556 1.00 66.25 125 TYR A C 1
ATOM 1000 O O . TYR A 1 125 ? 0.791 -3.118 12.998 1.00 66.25 125 TYR A O 1
ATOM 1008 N N . LYS A 1 126 ? 0.479 -0.918 13.280 1.00 67.25 126 LYS A N 1
ATOM 1009 C CA . LYS A 1 126 ? -0.069 -1.039 14.641 1.00 67.25 126 LYS A CA 1
ATOM 1010 C C . LYS A 1 126 ? -1.421 -1.744 14.676 1.00 67.25 126 LYS A C 1
ATOM 1012 O O . LYS A 1 126 ? -1.666 -2.539 15.574 1.00 67.25 126 LYS A O 1
ATOM 1017 N N . ALA A 1 127 ? -2.306 -1.440 13.734 1.00 57.84 127 ALA A N 1
ATOM 1018 C CA . ALA A 1 127 ? -3.646 -2.004 13.714 1.00 57.84 127 ALA A CA 1
ATOM 1019 C C . ALA A 1 127 ? -3.640 -3.508 13.410 1.00 57.84 127 ALA A C 1
ATOM 1021 O O . ALA A 1 127 ? -4.484 -4.216 13.949 1.00 57.84 127 ALA A O 1
ATOM 1022 N N . ILE A 1 128 ? -2.686 -3.990 12.607 1.00 54.03 128 ILE A N 1
ATOM 1023 C CA . ILE A 1 128 ? -2.553 -5.418 12.288 1.00 54.03 128 ILE A CA 1
ATOM 1024 C C . ILE A 1 128 ? -1.812 -6.179 13.385 1.00 54.03 128 ILE A C 1
ATOM 1026 O O . ILE A 1 128 ? -2.271 -7.234 13.805 1.00 54.03 128 ILE A O 1
ATOM 1030 N N . THR A 1 129 ? -0.716 -5.633 13.920 1.00 58.50 129 THR A N 1
ATOM 1031 C CA . THR A 1 129 ? -0.010 -6.262 15.056 1.00 58.50 129 THR A CA 1
ATOM 1032 C C . THR A 1 129 ? -0.855 -6.338 16.331 1.00 58.50 129 THR A C 1
ATOM 1034 O O . THR A 1 129 ? -0.570 -7.161 17.191 1.00 58.50 129 THR A O 1
ATOM 1037 N N . ALA A 1 130 ? -1.895 -5.509 16.458 1.00 54.91 130 ALA A N 1
ATOM 1038 C CA . ALA A 1 130 ? -2.874 -5.586 17.542 1.00 54.91 130 ALA A CA 1
ATOM 1039 C C . ALA A 1 130 ? -4.033 -6.571 17.277 1.00 54.91 130 ALA A C 1
ATOM 1041 O O . ALA A 1 130 ? -4.797 -6.850 18.200 1.00 54.91 130 ALA A O 1
ATOM 1042 N N . ALA A 1 131 ? -4.198 -7.050 16.038 1.00 41.00 131 ALA A N 1
ATOM 1043 C CA . ALA A 1 131 ? -5.248 -7.988 15.631 1.00 41.00 131 ALA A CA 1
ATOM 1044 C C . ALA A 1 131 ? -4.761 -9.450 15.528 1.00 41.00 131 ALA A C 1
ATOM 1046 O O . ALA A 1 131 ? -5.584 -10.338 15.306 1.00 41.00 131 ALA A O 1
ATOM 1047 N N . GLY A 1 132 ? -3.450 -9.688 15.672 1.00 38.12 132 GLY A N 1
ATOM 1048 C CA . GLY A 1 132 ? -2.807 -11.010 15.663 1.00 38.12 132 GLY A CA 1
ATOM 1049 C C . GLY A 1 132 ? -2.405 -11.515 17.042 1.00 38.12 132 GLY A C 1
ATOM 1050 O O . GLY A 1 132 ? -2.228 -10.682 17.958 1.00 38.12 132 GLY A O 1
#

Organism: NCBI:txid571255

pLDDT: mean 79.45, std 13.69, range [38.12, 95.12]

Sequence (132 aa):
MKEPQNIVEFKTMVGRILGQLYSEHPIEIDRDAGTFFGNEVLDDQESDLFDSTVSYLVRSGYIHQDKQFYLQLTDTAWEVLQKPNPLQDTKSIGETLYEWMKETGQDTAKDGIKSLVPVALTALYKAITAAG

Foldseek 3Di:
DDDDPLVLLLLLLLLLVLLLLLVQPPDWAALDVCSSQVHDDDDPVNVVSNVVSVVVCCVLQQWDADPRRTIHGDPQNNVLQQQAQPVGNPHGLNNLSNVQSVCVSPVRNDPVSSVSSVSSVVSSVVSSVVVD